Protein AF-A0A6I3KQW1-F1 (afdb_monomer_lite)

Organism: NCBI:txid2665159

Foldseek 3Di:
DLVLLVVLLVQLVVLLVCLVPDPDQKDQLCSNQVSLCSQVCVVVVPCVVLRDDDDPVNIDGSVSSNVSSVVSSVVSVVCSVVSPDDDDPDPPPPDDPPPDDDDDDDDDDDDDDDDDDDDDDDDDDDDDD

pLDDT: mean 75.9, std 21.75, range [39.47, 97.88]

Secondary structure (DSSP, 8-state):
-HHHHHHHHHHHHHHHHHHHH---SEEETHHHHHHHTTSTTTTTTTTGGGS----TTSEEEHHHHHHHHHHHHHHHHHTTTTSS--S------------------------------------------

Radius of gyration: 34.08 Å; chains: 1; bounding box: 99×46×39 Å

Structure (mmCIF, N/CA/C/O backbone):
data_AF-A0A6I3KQW1-F1
#
_entry.id   AF-A0A6I3KQW1-F1
#
loop_
_atom_site.group_PDB
_atom_site.id
_atom_site.type_symbol
_atom_site.label_atom_id
_atom_site.label_alt_id
_atom_site.label_comp_id
_atom_site.label_asym_id
_atom_site.label_entity_id
_atom_site.label_seq_id
_atom_site.pdbx_PDB_ins_code
_atom_site.Cartn_x
_atom_site.Cartn_y
_atom_site.Cartn_z
_atom_site.occupancy
_atom_site.B_iso_or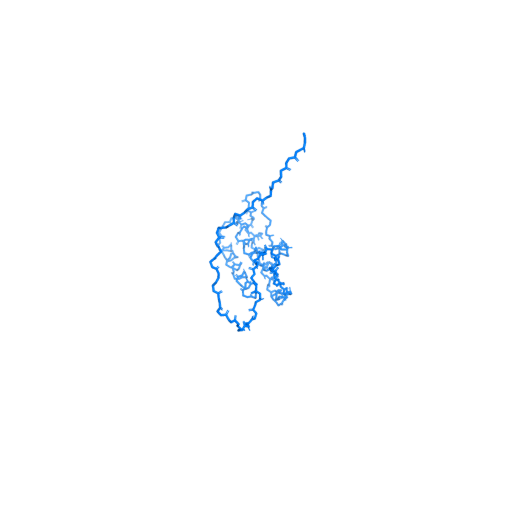_equiv
_atom_site.auth_seq_id
_atom_site.auth_comp_id
_atom_site.auth_asym_id
_atom_site.auth_atom_id
_atom_site.pdbx_PDB_model_num
ATOM 1 N N . MET A 1 1 ? -14.876 -4.484 11.580 1.00 56.19 1 MET A N 1
ATOM 2 C CA . MET A 1 1 ? -14.074 -3.257 11.796 1.00 56.19 1 MET A CA 1
ATOM 3 C C . MET A 1 1 ? -12.621 -3.554 12.142 1.00 56.19 1 MET A C 1
ATOM 5 O O . MET A 1 1 ? -11.774 -3.239 11.324 1.00 56.19 1 MET A O 1
ATOM 9 N N . ALA A 1 2 ? -12.294 -4.175 13.286 1.00 63.06 2 ALA A N 1
ATOM 10 C CA . ALA A 1 2 ? -10.903 -4.579 13.562 1.00 63.06 2 ALA A CA 1
ATOM 11 C C . ALA A 1 2 ? -10.416 -5.679 12.594 1.00 63.06 2 ALA A C 1
ATOM 13 O O . ALA A 1 2 ? -9.324 -5.578 12.049 1.00 63.06 2 ALA A O 1
ATOM 14 N N . ALA A 1 3 ? -11.280 -6.658 12.294 1.00 71.19 3 ALA A N 1
ATOM 15 C CA . ALA A 1 3 ? -11.001 -7.711 11.313 1.00 71.19 3 ALA A CA 1
ATOM 16 C C . ALA A 1 3 ? -10.726 -7.170 9.894 1.00 71.19 3 ALA A C 1
ATOM 18 O O . ALA A 1 3 ? -9.896 -7.725 9.184 1.00 71.19 3 ALA A O 1
ATOM 19 N N . ASP A 1 4 ? -11.362 -6.059 9.506 1.00 81.62 4 ASP A N 1
ATOM 20 C CA . ASP A 1 4 ? -11.182 -5.461 8.174 1.00 81.62 4 ASP A CA 1
ATOM 21 C C . ASP A 1 4 ? -9.797 -4.811 8.042 1.00 81.62 4 ASP A C 1
ATOM 23 O O . ASP A 1 4 ? -9.151 -4.905 7.003 1.00 81.62 4 ASP A O 1
ATOM 27 N N . VAL A 1 5 ? -9.306 -4.187 9.118 1.00 88.31 5 VAL A N 1
ATOM 28 C CA . VAL A 1 5 ? -7.959 -3.596 9.162 1.00 88.31 5 VAL A CA 1
ATOM 29 C C . VAL A 1 5 ? -6.894 -4.688 9.159 1.00 88.31 5 VAL A C 1
ATOM 31 O O . VAL A 1 5 ? -5.926 -4.581 8.413 1.00 88.31 5 VAL A O 1
ATOM 34 N N . GLU A 1 6 ? -7.085 -5.757 9.935 1.00 90.75 6 GLU A N 1
ATOM 35 C CA . GLU A 1 6 ? -6.171 -6.906 9.934 1.00 90.75 6 GLU A CA 1
ATOM 36 C C . GLU A 1 6 ? -6.125 -7.598 8.564 1.00 90.75 6 GLU A C 1
ATOM 38 O O . GLU A 1 6 ? -5.043 -7.950 8.096 1.00 90.75 6 GLU A O 1
ATOM 43 N N . ALA A 1 7 ? -7.263 -7.720 7.871 1.00 92.12 7 ALA A N 1
ATOM 44 C CA . ALA A 1 7 ? -7.308 -8.241 6.506 1.00 92.12 7 ALA A CA 1
ATOM 45 C C . ALA A 1 7 ? -6.523 -7.356 5.521 1.00 92.12 7 ALA A C 1
ATOM 47 O O . ALA A 1 7 ? -5.777 -7.873 4.690 1.00 92.12 7 ALA A O 1
ATOM 48 N N . VAL A 1 8 ? -6.625 -6.025 5.638 1.00 93.44 8 VAL A N 1
ATOM 49 C CA . VAL A 1 8 ? -5.825 -5.096 4.821 1.00 93.44 8 VAL A CA 1
ATOM 50 C C . VAL A 1 8 ? -4.334 -5.210 5.145 1.00 93.44 8 VAL A C 1
ATOM 52 O O . VAL A 1 8 ? -3.520 -5.256 4.226 1.00 93.44 8 VAL A O 1
ATOM 55 N N . ILE A 1 9 ? -3.961 -5.298 6.425 1.00 94.44 9 ILE A N 1
ATOM 56 C CA . ILE A 1 9 ? -2.566 -5.515 6.843 1.00 94.44 9 ILE A CA 1
ATOM 57 C C . ILE A 1 9 ? -2.033 -6.823 6.242 1.00 94.44 9 ILE A C 1
ATOM 59 O O . ILE A 1 9 ? -0.941 -6.836 5.677 1.00 94.44 9 ILE A O 1
ATOM 63 N N . ALA A 1 10 ? -2.805 -7.910 6.305 1.00 96.44 10 ALA A N 1
ATOM 64 C CA . ALA A 1 10 ? -2.426 -9.189 5.712 1.00 96.44 10 ALA A CA 1
ATOM 65 C C . ALA A 1 10 ? -2.242 -9.085 4.188 1.00 96.44 10 ALA A C 1
ATOM 67 O O . ALA A 1 10 ? -1.217 -9.519 3.668 1.00 96.44 10 ALA A O 1
ATOM 68 N N . ALA A 1 11 ? -3.175 -8.446 3.478 1.00 96.75 11 ALA A N 1
ATOM 69 C CA . ALA A 1 11 ? -3.082 -8.261 2.031 1.00 96.75 11 ALA A CA 1
ATOM 70 C C . ALA A 1 11 ? -1.869 -7.407 1.617 1.00 96.75 11 ALA A C 1
ATOM 72 O O . ALA A 1 11 ? -1.185 -7.722 0.643 1.00 96.75 11 ALA A O 1
ATOM 73 N N . LEU A 1 12 ? -1.557 -6.352 2.376 1.00 96.75 12 LEU A N 1
ATOM 74 C CA . LEU A 1 12 ? -0.378 -5.517 2.138 1.00 96.75 12 LEU A CA 1
ATOM 75 C C . LEU A 1 12 ? 0.932 -6.268 2.405 1.00 96.75 12 LEU A C 1
ATOM 77 O O . LEU A 1 12 ? 1.909 -6.041 1.696 1.00 96.75 12 LEU A O 1
ATOM 81 N N . ARG A 1 13 ? 0.961 -7.184 3.381 1.00 97.88 13 ARG A N 1
ATOM 82 C CA . ARG A 1 13 ? 2.118 -8.066 3.609 1.00 97.88 13 ARG A CA 1
ATOM 83 C C . ARG A 1 13 ? 2.348 -9.018 2.436 1.00 97.88 13 ARG A C 1
ATOM 85 O O . ARG A 1 13 ? 3.498 -9.212 2.064 1.00 97.88 13 ARG A O 1
ATOM 92 N N . VAL A 1 14 ? 1.285 -9.556 1.834 1.00 97.81 14 VAL A N 1
ATOM 93 C CA . VAL A 1 14 ? 1.396 -10.395 0.626 1.00 97.81 14 VAL A CA 1
ATOM 94 C C . VAL A 1 14 ? 1.951 -9.583 -0.543 1.00 97.81 14 VAL A C 1
ATOM 96 O O . VAL A 1 14 ? 2.955 -9.974 -1.123 1.00 97.81 14 VAL A O 1
ATOM 99 N N . ALA A 1 15 ? 1.381 -8.408 -0.827 1.00 96.56 15 ALA A N 1
ATOM 100 C CA . ALA A 1 15 ? 1.880 -7.543 -1.900 1.00 96.56 15 ALA A CA 1
ATOM 101 C C . ALA A 1 15 ? 3.351 -7.131 -1.688 1.00 96.56 15 ALA A C 1
ATOM 103 O O . ALA A 1 15 ? 4.119 -7.015 -2.639 1.00 96.56 15 ALA A O 1
ATOM 104 N N . LEU A 1 16 ? 3.757 -6.920 -0.432 1.00 97.12 16 LEU A N 1
ATOM 105 C CA . LEU A 1 16 ? 5.144 -6.634 -0.077 1.00 97.12 16 LEU A CA 1
ATOM 106 C C . LEU A 1 16 ? 6.074 -7.829 -0.329 1.00 97.12 16 LEU A C 1
ATOM 108 O O . LEU A 1 16 ? 7.190 -7.629 -0.805 1.00 97.12 16 LEU A O 1
ATOM 112 N N . ASP A 1 17 ? 5.646 -9.037 0.025 1.00 97.81 17 ASP A N 1
ATOM 113 C CA . ASP A 1 17 ? 6.413 -10.268 -0.181 1.00 97.81 17 ASP A CA 1
ATOM 114 C C . ASP A 1 17 ? 6.589 -10.573 -1.676 1.00 97.81 17 ASP A C 1
ATOM 116 O O . ASP A 1 17 ? 7.704 -10.837 -2.124 1.00 97.81 17 ASP A O 1
ATOM 120 N N . GLU A 1 18 ? 5.526 -10.427 -2.470 1.00 97.06 18 GLU A N 1
ATOM 121 C CA . GLU A 1 18 ? 5.587 -10.568 -3.929 1.00 97.06 18 GLU A CA 1
ATOM 122 C C . GLU A 1 18 ? 6.534 -9.531 -4.551 1.00 97.06 18 GLU A C 1
ATOM 124 O O . GLU A 1 18 ? 7.409 -9.886 -5.344 1.00 97.06 18 GLU A O 1
ATOM 129 N N . ALA A 1 19 ? 6.440 -8.264 -4.128 1.00 95.25 19 ALA A N 1
ATOM 130 C CA . ALA A 1 19 ? 7.348 -7.217 -4.585 1.00 95.25 19 ALA A CA 1
ATOM 131 C C . ALA A 1 19 ? 8.801 -7.510 -4.220 1.00 95.25 19 ALA A C 1
ATOM 133 O O . ALA A 1 19 ? 9.694 -7.263 -5.021 1.00 95.25 19 ALA A O 1
ATOM 134 N N . GLN A 1 20 ? 9.072 -8.072 -3.044 1.00 95.94 20 GLN A N 1
ATOM 135 C CA . GLN A 1 20 ? 10.433 -8.433 -2.643 1.00 95.94 20 GLN A CA 1
ATOM 136 C C . GLN A 1 20 ? 10.997 -9.623 -3.417 1.00 95.94 20 GLN A C 1
ATOM 138 O O . GLN A 1 20 ? 12.205 -9.671 -3.629 1.00 95.94 20 GLN A O 1
ATOM 143 N N . LYS A 1 21 ? 10.158 -10.560 -3.850 1.00 96.31 21 LYS A N 1
ATOM 144 C CA . LYS A 1 21 ? 10.595 -11.746 -4.600 1.00 96.31 21 LYS A CA 1
ATOM 145 C C . LYS A 1 21 ? 10.679 -11.521 -6.106 1.00 96.31 21 LYS A C 1
ATOM 147 O O . LYS A 1 21 ? 11.340 -12.293 -6.785 1.00 96.31 21 LYS A O 1
ATOM 152 N N . SER A 1 22 ? 10.003 -10.497 -6.617 1.00 93.94 22 SER A N 1
ATOM 153 C CA . SER A 1 22 ? 10.020 -10.154 -8.036 1.00 93.94 22 SER A CA 1
ATOM 154 C C . SER A 1 22 ? 11.310 -9.438 -8.445 1.00 93.94 22 SER A C 1
ATOM 156 O O . SER A 1 22 ? 11.829 -8.601 -7.699 1.00 93.94 22 SER A O 1
ATOM 158 N N . ASP A 1 23 ? 11.770 -9.733 -9.661 1.00 94.31 23 ASP A N 1
ATOM 159 C CA . ASP A 1 23 ? 12.879 -9.054 -10.341 1.00 94.31 23 ASP A CA 1
ATOM 160 C C . ASP A 1 23 ? 12.412 -7.835 -11.167 1.00 94.31 23 ASP A C 1
ATOM 162 O O . ASP A 1 23 ? 13.215 -7.154 -11.807 1.00 94.31 23 ASP A O 1
ATOM 166 N N . GLU A 1 24 ? 11.111 -7.527 -11.163 1.00 94.25 24 GLU A N 1
ATOM 167 C CA . GLU A 1 24 ? 10.554 -6.396 -11.905 1.00 94.25 24 GLU A CA 1
ATOM 168 C C . GLU A 1 24 ? 11.023 -5.052 -11.336 1.00 94.25 24 GLU A C 1
ATOM 170 O O . GLU A 1 24 ? 10.929 -4.777 -10.139 1.00 94.25 24 GLU A O 1
ATOM 175 N N . THR A 1 25 ? 11.487 -4.157 -12.210 1.00 95.12 25 THR A N 1
ATOM 176 C CA . THR A 1 25 ? 11.917 -2.806 -11.812 1.00 95.12 25 THR A CA 1
ATOM 177 C C . THR A 1 25 ? 10.742 -1.912 -11.410 1.00 95.12 25 THR A C 1
ATOM 179 O O . THR A 1 25 ? 10.882 -1.057 -10.531 1.00 95.12 25 THR A O 1
ATOM 182 N N . TYR A 1 26 ? 9.583 -2.118 -12.036 1.00 95.19 26 TYR A N 1
ATOM 183 C CA . TYR A 1 26 ? 8.386 -1.301 -11.871 1.00 95.19 26 TYR A CA 1
ATOM 184 C C . TYR A 1 26 ? 7.238 -2.144 -11.347 1.00 95.19 26 TYR A C 1
ATOM 186 O O . TYR A 1 26 ? 7.086 -3.296 -11.731 1.00 95.19 26 TYR A O 1
ATOM 194 N N . TRP A 1 27 ? 6.434 -1.551 -10.474 1.00 96.38 27 TRP A N 1
ATOM 195 C CA . TRP A 1 27 ? 5.300 -2.195 -9.833 1.00 96.38 27 TRP A CA 1
ATOM 196 C C . TRP A 1 27 ? 4.058 -1.326 -9.953 1.00 96.38 27 TRP A C 1
ATOM 198 O O . TRP A 1 27 ? 4.119 -0.103 -9.804 1.00 96.38 27 TRP A O 1
ATOM 208 N N . LYS A 1 28 ? 2.901 -1.960 -10.155 1.00 96.81 28 LYS A N 1
ATOM 209 C CA . LYS A 1 28 ? 1.625 -1.243 -10.197 1.00 96.81 28 LYS A CA 1
ATOM 210 C C . LYS A 1 28 ? 1.265 -0.738 -8.806 1.00 96.81 28 LYS A C 1
ATOM 212 O O . LYS A 1 28 ? 1.040 -1.518 -7.880 1.00 96.81 28 LYS A O 1
ATOM 217 N N . SER A 1 29 ? 1.109 0.577 -8.668 1.00 96.25 29 SER A N 1
ATOM 218 C CA . SER A 1 29 ? 0.651 1.202 -7.415 1.00 96.25 29 SER A CA 1
ATOM 219 C C . SER A 1 29 ? -0.706 0.664 -6.940 1.00 96.25 29 SER A C 1
ATOM 221 O O . SER A 1 29 ? -0.985 0.617 -5.738 1.00 96.25 29 SER A O 1
ATOM 223 N N . GLU A 1 30 ? -1.540 0.202 -7.875 1.00 95.94 30 GLU A N 1
ATOM 224 C CA . GLU A 1 30 ? -2.832 -0.426 -7.607 1.00 95.94 30 GLU A CA 1
ATOM 225 C C . GLU A 1 30 ? -2.724 -1.676 -6.723 1.00 95.94 30 GLU A C 1
ATOM 227 O O . GLU A 1 30 ? -3.615 -1.906 -5.901 1.00 95.94 30 GLU A O 1
ATOM 232 N N . ALA A 1 31 ? -1.609 -2.417 -6.799 1.00 95.44 31 ALA A N 1
ATOM 233 C CA . ALA A 1 31 ? -1.371 -3.624 -6.005 1.00 95.44 31 ALA A CA 1
ATOM 234 C C . ALA A 1 31 ? -1.495 -3.371 -4.492 1.00 95.44 31 ALA A C 1
ATOM 236 O O . ALA A 1 31 ? -1.981 -4.237 -3.763 1.00 95.44 31 ALA A O 1
ATOM 237 N N . ALA A 1 32 ? -1.145 -2.163 -4.033 1.00 95.25 32 ALA A N 1
ATOM 238 C CA . ALA A 1 32 ? -1.358 -1.716 -2.657 1.00 95.25 32 ALA A CA 1
ATOM 239 C C . ALA A 1 32 ? -2.581 -0.790 -2.513 1.00 95.25 32 ALA A C 1
ATOM 241 O O . ALA A 1 32 ? -3.367 -0.934 -1.572 1.00 95.25 32 ALA A O 1
ATOM 242 N N . ASN A 1 33 ? -2.783 0.148 -3.448 1.00 95.81 33 ASN A N 1
ATOM 243 C CA . ASN A 1 33 ? -3.819 1.181 -3.341 1.00 95.81 33 ASN A CA 1
ATOM 244 C C . ASN A 1 33 ? -5.245 0.613 -3.274 1.00 95.81 33 ASN A C 1
ATOM 246 O O . ASN A 1 33 ? -6.094 1.208 -2.598 1.00 95.81 33 ASN A O 1
ATOM 250 N N . ARG A 1 34 ? -5.506 -0.534 -3.917 1.00 95.19 34 ARG A N 1
ATOM 251 C CA . ARG A 1 34 ? -6.810 -1.213 -3.853 1.00 95.19 34 ARG A CA 1
ATOM 252 C C . ARG A 1 34 ? -7.169 -1.640 -2.428 1.00 95.19 34 ARG A C 1
ATOM 254 O O . ARG A 1 34 ? -8.288 -1.404 -1.984 1.00 95.19 34 ARG A O 1
ATOM 261 N N . TRP A 1 35 ? -6.201 -2.167 -1.677 1.00 95.38 35 TRP A N 1
ATOM 262 C CA . TRP A 1 35 ? -6.401 -2.626 -0.300 1.00 95.38 35 TRP A CA 1
ATOM 263 C C . TRP A 1 35 ? -6.532 -1.458 0.672 1.00 95.38 35 TRP A C 1
ATOM 265 O O . TRP A 1 35 ? -7.412 -1.452 1.528 1.00 95.38 35 TRP A O 1
ATOM 275 N N . ILE A 1 36 ? -5.724 -0.412 0.485 1.00 92.62 36 ILE A N 1
ATOM 276 C CA . ILE A 1 36 ? -5.822 0.834 1.262 1.00 92.62 36 ILE A CA 1
ATOM 277 C C . ILE A 1 36 ? -7.204 1.482 1.081 1.00 92.62 36 ILE A C 1
ATOM 279 O O . ILE A 1 36 ? -7.741 2.086 2.010 1.00 92.62 36 ILE A O 1
ATOM 283 N N . GLY A 1 37 ? -7.812 1.326 -0.100 1.00 91.12 37 GLY A N 1
ATOM 284 C CA . GLY A 1 37 ? -9.181 1.755 -0.381 1.00 91.12 37 GLY A CA 1
ATOM 285 C C . GLY A 1 37 ? -10.260 1.050 0.449 1.00 91.12 37 GLY A C 1
ATOM 286 O O . GLY A 1 37 ? -11.337 1.617 0.615 1.00 91.12 37 GLY A O 1
ATOM 287 N N . LEU A 1 38 ? -9.975 -0.130 1.006 1.00 90.62 38 LEU A N 1
ATOM 288 C CA . LEU A 1 38 ? -10.904 -0.889 1.851 1.00 90.62 38 LEU A CA 1
ATOM 289 C C . LEU A 1 38 ? -10.814 -0.514 3.337 1.00 90.62 38 LEU A C 1
ATOM 291 O O . LEU A 1 38 ? -11.629 -0.971 4.137 1.00 90.62 38 LEU A O 1
ATOM 295 N N . LEU A 1 39 ? -9.854 0.331 3.728 1.00 89.19 39 LEU A N 1
ATOM 296 C CA . LEU A 1 39 ? -9.729 0.761 5.117 1.00 89.19 39 LEU A CA 1
ATOM 297 C C . LEU A 1 39 ? -10.952 1.586 5.567 1.00 89.19 39 LEU A C 1
ATOM 299 O O . LEU A 1 39 ? -11.465 2.430 4.818 1.00 89.19 39 LEU A O 1
ATOM 303 N N . PRO A 1 40 ? -11.389 1.438 6.830 1.00 85.44 40 PRO A N 1
ATOM 304 C CA . PRO A 1 40 ? -12.517 2.197 7.361 1.00 85.44 40 PRO A CA 1
ATOM 305 C C . PRO A 1 40 ? -12.223 3.703 7.327 1.00 85.44 40 PRO A C 1
ATOM 307 O O . PRO A 1 40 ? -11.235 4.169 7.890 1.00 85.44 40 PRO A O 1
ATOM 310 N N . GLY A 1 41 ? -13.070 4.485 6.653 1.00 83.88 41 GLY A N 1
ATOM 311 C CA . GLY A 1 41 ? -12.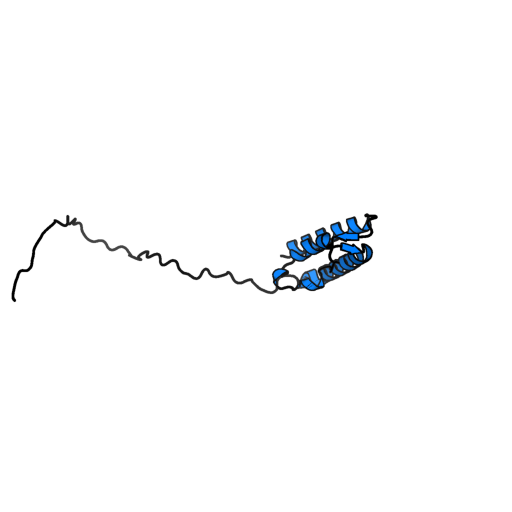835 5.922 6.435 1.00 83.88 41 GLY A CA 1
ATOM 312 C C . GLY A 1 41 ? -11.993 6.256 5.194 1.00 83.88 41 GLY A C 1
ATOM 313 O O . GLY A 1 41 ? -11.536 7.387 5.047 1.00 83.88 41 GLY A O 1
ATOM 314 N N . ALA A 1 42 ? -11.799 5.312 4.268 1.00 86.50 42 ALA A N 1
ATOM 315 C CA . ALA A 1 42 ? -11.185 5.606 2.971 1.00 86.50 42 ALA A CA 1
ATOM 316 C C . ALA A 1 42 ? -11.975 6.650 2.168 1.00 86.50 42 ALA A C 1
ATOM 318 O O . ALA A 1 42 ? -11.377 7.558 1.589 1.00 86.50 42 ALA A O 1
ATOM 319 N N . TRP A 1 43 ? -13.310 6.585 2.207 1.00 82.44 43 TRP A N 1
ATOM 320 C CA . TRP A 1 43 ? -14.189 7.543 1.529 1.00 82.44 43 TRP A CA 1
ATOM 321 C C . TRP A 1 43 ? -14.059 8.976 2.074 1.00 82.44 43 TRP A C 1
ATOM 323 O O . TRP A 1 43 ? -14.136 9.928 1.304 1.00 82.44 43 TRP A O 1
ATOM 333 N N . SER A 1 44 ? -13.766 9.146 3.371 1.00 83.00 44 SER A N 1
ATOM 334 C CA . SER A 1 44 ? -13.502 10.464 3.972 1.00 83.00 44 SER A CA 1
ATOM 335 C C . SER A 1 44 ? -12.083 10.978 3.707 1.00 83.00 44 SER A C 1
ATOM 337 O O . SER A 1 44 ? -11.722 12.072 4.133 1.00 83.00 44 SER A O 1
ATOM 339 N N . GLY A 1 45 ? -11.258 10.207 2.993 1.00 85.00 45 GLY A N 1
ATOM 340 C CA . GLY A 1 45 ? -9.903 10.594 2.624 1.00 85.00 45 GLY A CA 1
ATOM 341 C C . GLY A 1 45 ? -8.864 10.436 3.734 1.00 85.00 45 GLY A C 1
ATOM 342 O O . GLY A 1 45 ? -7.716 10.828 3.526 1.00 85.00 45 GLY A O 1
ATOM 343 N N . ARG A 1 46 ? -9.219 9.817 4.871 1.00 85.94 46 ARG A N 1
ATOM 344 C CA . ARG A 1 46 ? -8.318 9.601 6.021 1.00 85.94 46 ARG A CA 1
ATOM 345 C C . ARG A 1 46 ? -6.992 8.942 5.624 1.00 85.94 46 ARG A C 1
ATOM 347 O O . ARG A 1 46 ? -5.947 9.280 6.167 1.00 85.94 46 ARG A O 1
ATOM 354 N N . TRP A 1 47 ? -7.036 8.041 4.645 1.00 90.69 47 TRP A N 1
ATOM 355 C CA . TRP A 1 47 ? -5.898 7.221 4.217 1.00 90.69 47 TRP A CA 1
ATOM 356 C C . TRP A 1 47 ? -5.233 7.705 2.928 1.00 90.69 47 TRP A C 1
ATOM 358 O O . TRP A 1 47 ? -4.411 6.991 2.366 1.00 90.69 47 TRP A O 1
ATOM 368 N N . ARG A 1 48 ? -5.558 8.908 2.431 1.00 90.19 48 ARG A N 1
ATOM 369 C CA . ARG A 1 48 ? -4.986 9.420 1.169 1.00 90.19 48 ARG A CA 1
ATOM 370 C C . ARG A 1 48 ? -3.459 9.463 1.188 1.00 90.19 48 ARG A C 1
ATOM 372 O O . ARG A 1 48 ? -2.849 9.145 0.182 1.00 90.19 48 ARG A O 1
ATOM 379 N N . ARG A 1 49 ? -2.857 9.773 2.341 1.00 91.31 49 ARG A N 1
ATOM 380 C CA . ARG A 1 49 ? -1.394 9.803 2.523 1.00 91.31 49 ARG A CA 1
ATOM 381 C C . ARG A 1 49 ? -0.735 8.422 2.513 1.00 91.31 49 ARG A C 1
ATOM 383 O O . ARG A 1 49 ? 0.474 8.341 2.359 1.00 91.31 49 ARG A O 1
ATOM 390 N N . LEU A 1 50 ? -1.514 7.354 2.694 1.00 92.25 50 LEU A N 1
ATOM 391 C CA . LEU A 1 50 ? -1.016 5.986 2.564 1.00 92.25 50 LEU A CA 1
ATOM 392 C C . LEU A 1 50 ? -1.030 5.515 1.111 1.00 92.25 50 LEU A C 1
ATOM 394 O O . LEU A 1 50 ? -0.382 4.521 0.809 1.00 92.25 50 LEU A O 1
ATOM 398 N N . LYS A 1 51 ? -1.740 6.197 0.206 1.00 93.50 51 LYS A N 1
ATOM 399 C CA . LYS A 1 51 ? -1.754 5.802 -1.200 1.00 93.50 51 LYS A CA 1
ATOM 400 C C . LYS A 1 51 ? -0.419 6.129 -1.861 1.00 93.50 51 LYS A C 1
ATOM 402 O O . LYS A 1 51 ? 0.135 7.206 -1.661 1.00 93.50 51 LYS A O 1
ATOM 407 N N . LEU A 1 52 ? 0.060 5.191 -2.666 1.00 94.19 52 LEU A N 1
ATOM 408 C CA . LEU A 1 52 ? 1.188 5.393 -3.562 1.00 94.19 52 LEU A CA 1
ATOM 409 C C . LEU A 1 52 ? 0.780 6.336 -4.689 1.00 94.19 52 LEU A C 1
ATOM 411 O O . LEU A 1 52 ? -0.279 6.156 -5.299 1.00 94.19 52 LEU A O 1
ATOM 415 N N . HIS A 1 53 ? 1.646 7.302 -4.974 1.00 92.38 53 HIS A N 1
ATOM 416 C CA . HIS A 1 53 ? 1.556 8.133 -6.163 1.00 92.38 53 HIS A CA 1
ATOM 417 C C . HIS A 1 53 ? 2.399 7.502 -7.263 1.00 92.38 53 HIS A C 1
ATOM 419 O O . HIS A 1 53 ? 3.611 7.370 -7.116 1.00 92.38 53 HIS A O 1
ATOM 425 N N . ALA A 1 54 ? 1.726 7.088 -8.328 1.00 92.06 54 ALA A N 1
ATOM 426 C CA . ALA A 1 54 ? 2.353 6.553 -9.520 1.00 92.06 54 ALA A CA 1
ATOM 427 C C . ALA A 1 54 ? 2.552 7.621 -10.592 1.00 92.06 54 ALA A C 1
ATOM 429 O O . ALA A 1 54 ? 1.984 8.714 -10.518 1.00 92.06 54 ALA A O 1
ATOM 430 N N . ASP A 1 55 ? 3.343 7.263 -11.596 1.00 92.81 55 ASP A N 1
ATOM 431 C CA . ASP A 1 55 ? 3.425 7.993 -12.851 1.00 92.81 55 ASP A CA 1
ATOM 432 C C . ASP A 1 55 ? 2.128 7.877 -13.686 1.00 92.81 55 ASP A C 1
ATOM 434 O O . ASP A 1 55 ? 1.114 7.318 -13.254 1.00 92.81 55 ASP A O 1
ATOM 438 N N . ALA A 1 56 ? 2.155 8.415 -14.909 1.00 90.69 56 ALA A N 1
ATOM 439 C CA . ALA A 1 56 ? 1.016 8.381 -15.828 1.00 90.69 56 ALA A CA 1
ATOM 440 C C . ALA A 1 56 ? 0.568 6.955 -16.214 1.00 90.69 56 ALA A C 1
ATOM 442 O O . ALA A 1 56 ? -0.583 6.769 -16.605 1.00 90.69 56 ALA A O 1
ATOM 443 N N . SER A 1 57 ? 1.446 5.958 -16.077 1.00 90.81 57 SER A N 1
ATOM 444 C CA . SER A 1 57 ? 1.189 4.547 -16.390 1.00 90.81 57 SER A CA 1
ATOM 445 C C . SER A 1 57 ? 0.667 3.755 -15.183 1.00 90.81 57 SER A C 1
ATOM 447 O O . SER A 1 57 ? 0.317 2.574 -15.306 1.00 90.81 57 SER A O 1
ATOM 449 N N . GLY A 1 58 ? 0.588 4.387 -14.008 1.00 94.06 58 GLY A N 1
ATOM 450 C CA . GLY A 1 58 ? 0.209 3.724 -12.762 1.00 94.06 58 GLY A CA 1
ATOM 451 C C . GLY A 1 58 ? 1.357 2.946 -12.109 1.00 94.06 58 GLY A C 1
ATOM 452 O O . GLY A 1 58 ? 1.113 2.212 -11.142 1.00 94.06 58 GLY A O 1
ATOM 453 N N . ASP A 1 59 ? 2.585 3.141 -12.593 1.00 96.06 59 ASP A N 1
ATOM 454 C CA . ASP A 1 59 ? 3.786 2.443 -12.161 1.00 96.06 59 ASP A CA 1
ATOM 455 C C . ASP A 1 59 ? 4.585 3.247 -11.128 1.00 96.06 59 ASP A C 1
ATOM 457 O O . ASP A 1 59 ? 4.569 4.480 -11.073 1.00 96.06 59 ASP A O 1
ATOM 461 N N . VAL A 1 60 ? 5.278 2.512 -10.263 1.00 96.38 60 VAL A N 1
ATOM 462 C CA . VAL A 1 60 ? 6.240 3.030 -9.289 1.00 96.38 60 VAL A CA 1
ATOM 463 C C . VAL A 1 60 ? 7.479 2.148 -9.288 1.00 96.38 60 VAL A C 1
ATOM 465 O O . VAL A 1 60 ? 7.387 0.941 -9.505 1.00 96.38 60 VAL A O 1
ATOM 468 N N . TYR A 1 61 ? 8.645 2.729 -9.003 1.00 96.31 61 TYR A N 1
ATOM 469 C CA . TYR A 1 61 ? 9.856 1.939 -8.783 1.00 96.31 61 TYR A CA 1
ATOM 470 C C . TYR A 1 61 ? 9.631 0.924 -7.662 1.00 96.31 61 TYR A C 1
ATOM 472 O O . TYR A 1 61 ? 9.090 1.268 -6.607 1.00 96.31 61 TYR A O 1
ATOM 480 N N . ARG A 1 62 ? 10.092 -0.312 -7.865 1.00 96.06 62 ARG A N 1
ATOM 481 C CA . ARG A 1 62 ? 9.970 -1.404 -6.891 1.00 96.06 62 ARG A CA 1
ATOM 482 C C . ARG A 1 62 ? 10.476 -1.006 -5.506 1.00 96.06 62 ARG A C 1
ATOM 484 O O . ARG A 1 62 ? 9.810 -1.270 -4.511 1.00 96.06 62 ARG A O 1
ATOM 491 N N . GLU A 1 63 ? 11.616 -0.326 -5.425 1.00 95.00 63 GLU A N 1
ATOM 492 C CA . GLU A 1 63 ? 12.178 0.130 -4.147 1.00 95.00 63 GLU A CA 1
ATOM 493 C C . GLU A 1 63 ? 11.265 1.135 -3.434 1.00 95.00 63 GLU A C 1
ATOM 495 O O . GLU A 1 63 ? 11.036 1.022 -2.227 1.00 95.00 63 GLU A O 1
ATOM 500 N N . ALA A 1 64 ? 10.680 2.071 -4.187 1.00 95.31 64 ALA A N 1
ATOM 501 C CA . ALA A 1 64 ? 9.715 3.030 -3.661 1.00 95.31 64 ALA A CA 1
ATOM 502 C C . ALA A 1 64 ? 8.427 2.329 -3.201 1.00 95.31 64 ALA A C 1
ATOM 504 O O . ALA A 1 64 ? 7.925 2.624 -2.117 1.00 95.31 64 ALA A O 1
ATOM 505 N N . PHE A 1 65 ? 7.930 1.356 -3.974 1.00 97.00 65 PHE A N 1
ATOM 506 C CA . PHE A 1 65 ? 6.790 0.520 -3.595 1.00 97.00 65 PHE A CA 1
ATOM 507 C C . PHE A 1 65 ? 7.060 -0.224 -2.281 1.00 97.00 65 PHE A C 1
ATOM 509 O O . PHE A 1 65 ? 6.306 -0.083 -1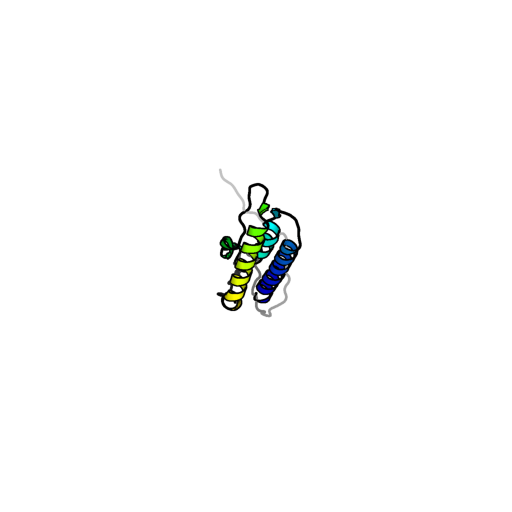.319 1.00 97.00 65 PHE A O 1
ATOM 516 N N . VAL A 1 66 ? 8.166 -0.969 -2.208 1.00 97.31 66 VAL A N 1
ATOM 517 C CA . VAL A 1 66 ? 8.563 -1.764 -1.036 1.00 97.31 66 VAL A CA 1
ATOM 518 C C . VAL A 1 66 ? 8.737 -0.877 0.196 1.00 97.31 66 VAL A C 1
ATOM 520 O O . VAL A 1 66 ? 8.198 -1.191 1.260 1.00 97.31 66 VAL A O 1
ATOM 523 N N . GLY A 1 67 ? 9.463 0.236 0.068 1.00 97.38 67 GLY A N 1
ATOM 524 C CA . GLY A 1 67 ? 9.698 1.170 1.168 1.00 97.38 67 GLY A CA 1
ATOM 525 C C . GLY A 1 67 ? 8.401 1.782 1.694 1.00 97.38 67 GLY A C 1
ATOM 526 O O . GLY A 1 67 ? 8.149 1.777 2.901 1.00 97.38 67 GLY A O 1
ATOM 527 N N . HIS A 1 68 ? 7.536 2.239 0.789 1.00 96.88 68 HIS A N 1
ATOM 528 C CA . HIS A 1 68 ? 6.257 2.842 1.153 1.00 96.88 68 HIS A CA 1
ATOM 529 C C . HIS A 1 68 ? 5.301 1.836 1.796 1.00 96.88 68 HIS A C 1
ATOM 531 O O . HIS A 1 68 ? 4.695 2.142 2.820 1.00 96.88 68 HIS A O 1
ATOM 537 N N . VAL A 1 69 ? 5.185 0.619 1.253 1.00 96.94 69 VAL A N 1
ATOM 538 C CA . VAL A 1 69 ? 4.315 -0.426 1.821 1.00 96.94 69 VAL A CA 1
ATOM 539 C C . VAL A 1 69 ? 4.809 -0.863 3.202 1.00 96.94 69 VAL A C 1
ATOM 541 O O . VAL A 1 69 ? 3.990 -1.035 4.103 1.00 96.94 69 VAL A O 1
ATOM 544 N N . ARG A 1 70 ? 6.128 -0.958 3.428 1.00 97.38 70 ARG A N 1
ATOM 545 C CA . ARG A 1 70 ? 6.694 -1.201 4.770 1.00 97.38 70 ARG A CA 1
ATOM 546 C C . ARG A 1 70 ? 6.322 -0.095 5.757 1.00 97.38 70 ARG A C 1
ATOM 548 O O . ARG A 1 70 ? 5.886 -0.396 6.866 1.00 97.38 70 ARG A O 1
ATOM 555 N N . ALA A 1 71 ? 6.452 1.169 5.355 1.00 96.56 71 ALA A N 1
ATOM 556 C CA . ALA A 1 71 ? 6.076 2.304 6.196 1.00 96.56 71 ALA A CA 1
ATOM 557 C C . ALA A 1 71 ? 4.565 2.331 6.485 1.00 96.56 71 ALA A C 1
ATOM 559 O O . ALA A 1 71 ? 4.150 2.553 7.623 1.00 96.56 71 ALA A O 1
ATOM 560 N N . ALA A 1 72 ? 3.737 2.052 5.475 1.00 95.00 72 ALA A N 1
ATOM 561 C CA . ALA A 1 72 ? 2.289 1.975 5.616 1.00 95.00 72 ALA A CA 1
ATOM 562 C C . ALA A 1 72 ? 1.868 0.843 6.563 1.00 95.00 72 ALA A C 1
ATOM 564 O O . ALA A 1 72 ? 1.016 1.061 7.423 1.00 95.00 72 ALA A O 1
ATOM 565 N N . LEU A 1 73 ? 2.491 -0.334 6.452 1.00 95.56 73 LEU A N 1
ATOM 566 C CA . LEU A 1 73 ? 2.289 -1.445 7.380 1.00 95.56 73 LEU A CA 1
ATOM 567 C C . LEU A 1 73 ? 2.657 -1.039 8.806 1.00 95.56 73 LEU A C 1
ATOM 569 O O . LEU A 1 73 ? 1.802 -1.121 9.679 1.00 95.56 73 LEU A O 1
ATOM 573 N N . ALA A 1 74 ? 3.863 -0.514 9.036 1.00 94.69 74 ALA A N 1
ATOM 574 C CA . ALA A 1 74 ? 4.290 -0.060 10.361 1.00 94.69 74 ALA A CA 1
ATOM 575 C C . ALA A 1 74 ? 3.317 0.966 10.972 1.00 94.69 74 ALA A C 1
ATOM 577 O O . ALA A 1 74 ? 2.965 0.877 12.148 1.00 94.69 74 ALA A O 1
ATOM 578 N N . PHE A 1 75 ? 2.825 1.911 10.166 1.00 92.50 75 PHE A N 1
ATOM 579 C CA . PHE A 1 75 ? 1.840 2.893 10.611 1.00 92.50 75 PHE A CA 1
ATOM 580 C C . PHE A 1 75 ? 0.490 2.261 10.979 1.00 92.50 75 PHE A C 1
ATOM 582 O O . PHE A 1 75 ? -0.072 2.579 12.031 1.00 92.50 75 PHE A O 1
ATOM 589 N N . LEU A 1 76 ? -0.038 1.371 10.131 1.00 91.56 76 LEU A N 1
ATOM 590 C CA . LEU A 1 76 ? -1.293 0.662 10.395 1.00 91.56 76 LEU A CA 1
ATOM 591 C C . LEU A 1 76 ? -1.175 -0.222 11.635 1.00 91.56 76 LEU A C 1
ATOM 593 O O . LEU A 1 76 ? -2.106 -0.273 12.433 1.00 91.56 76 LEU A O 1
ATOM 597 N N . GLU A 1 77 ? -0.019 -0.855 11.825 1.00 91.44 77 GLU A N 1
ATOM 598 C CA . GLU A 1 77 ? 0.282 -1.699 12.973 1.00 91.44 77 GLU A CA 1
ATOM 599 C C . GLU A 1 77 ? 0.361 -0.912 14.279 1.00 91.44 77 GLU A C 1
ATOM 601 O O . GLU A 1 77 ? -0.291 -1.283 15.255 1.00 91.44 77 GLU A O 1
ATOM 606 N N . ALA A 1 78 ? 1.073 0.216 14.280 1.00 88.94 78 ALA A N 1
ATOM 607 C CA . ALA A 1 78 ? 1.139 1.119 15.426 1.00 88.94 78 ALA A CA 1
ATOM 608 C C . ALA A 1 78 ? -0.230 1.730 15.767 1.00 88.94 78 ALA A C 1
ATOM 610 O O . ALA A 1 78 ? -0.532 2.007 16.927 1.00 88.94 78 ALA A O 1
ATOM 611 N N . SER A 1 79 ? -1.079 1.918 14.756 1.00 84.19 79 SER A N 1
ATOM 612 C CA . SER A 1 79 ? -2.386 2.555 14.907 1.00 84.19 79 SER A CA 1
ATOM 613 C C . SER A 1 79 ? -3.528 1.563 15.160 1.00 84.19 79 SER A C 1
ATOM 615 O O . SER A 1 79 ? -4.663 2.007 15.324 1.00 84.19 79 SER A O 1
ATOM 617 N N . ARG A 1 80 ? -3.276 0.243 15.232 1.00 79.06 80 ARG A N 1
ATOM 618 C CA . ARG A 1 80 ? -4.312 -0.815 15.337 1.00 79.06 80 ARG A CA 1
ATOM 619 C C . ARG A 1 80 ? -5.398 -0.508 16.375 1.00 79.06 80 ARG A C 1
ATOM 621 O O . ARG A 1 80 ? -6.588 -0.611 16.083 1.00 79.06 80 ARG A O 1
ATOM 628 N N . THR A 1 81 ? -5.005 -0.069 17.569 1.00 69.62 81 THR A N 1
ATOM 629 C CA . THR A 1 81 ? -5.920 0.244 18.682 1.00 69.62 81 THR A CA 1
ATOM 630 C C . THR A 1 81 ? -6.676 1.563 18.505 1.00 69.62 81 THR A C 1
ATOM 632 O O . THR A 1 81 ? -7.802 1.688 18.975 1.00 69.62 81 THR A O 1
ATOM 635 N N . GLN A 1 82 ? -6.105 2.530 17.784 1.00 71.06 82 GLN A N 1
ATOM 636 C CA . GLN A 1 82 ? -6.713 3.840 17.502 1.00 71.06 82 GLN A CA 1
ATOM 637 C C . GLN A 1 82 ? -7.643 3.824 16.277 1.00 71.06 82 GLN A C 1
ATOM 639 O O . GLN A 1 82 ? -8.407 4.766 16.045 1.00 71.06 82 GLN A O 1
ATOM 644 N N . ILE A 1 83 ? -7.560 2.773 15.458 1.00 68.12 83 ILE A N 1
ATOM 645 C CA . ILE A 1 83 ? -8.441 2.547 14.304 1.00 68.12 83 ILE A CA 1
ATOM 646 C C . ILE A 1 83 ? -9.737 1.833 14.739 1.00 68.12 83 ILE A C 1
ATOM 648 O O . ILE A 1 83 ? -10.738 1.868 14.018 1.00 68.12 83 ILE A O 1
ATOM 652 N N . ALA A 1 84 ? -9.769 1.275 15.957 1.00 57.06 84 ALA A N 1
ATOM 653 C CA . ALA A 1 84 ? -10.996 0.838 16.616 1.00 57.06 84 ALA A CA 1
ATOM 654 C C . ALA A 1 84 ? -11.981 2.021 16.781 1.00 57.06 84 ALA A C 1
ATOM 656 O O . ALA A 1 84 ? -11.577 3.176 16.917 1.00 57.06 84 ALA A O 1
ATOM 657 N N . PRO A 1 85 ? -13.292 1.767 16.684 1.00 54.66 85 PRO A N 1
ATOM 658 C CA . PRO A 1 85 ? -14.225 2.678 16.037 1.00 54.66 85 PRO A CA 1
ATOM 659 C C . PRO A 1 85 ? -14.475 3.953 16.841 1.00 54.66 85 PRO A C 1
ATOM 661 O O . PRO A 1 85 ? -15.257 3.965 17.795 1.00 54.66 85 PRO A O 1
ATOM 664 N N . SER A 1 86 ? -13.932 5.077 16.374 1.00 47.34 86 SER A N 1
ATOM 665 C CA . SER A 1 86 ? -14.520 6.368 16.702 1.00 47.34 86 SER A CA 1
ATOM 666 C C . SER A 1 86 ? -15.815 6.546 15.900 1.00 47.34 86 SER A C 1
ATOM 668 O O . SER A 1 86 ? -15.832 6.915 14.731 1.00 47.34 86 SER A O 1
ATOM 670 N N . ARG A 1 87 ? -16.911 6.302 16.627 1.00 53.03 87 ARG A N 1
ATOM 671 C CA . ARG A 1 87 ? -18.288 6.771 16.407 1.00 53.03 87 ARG A CA 1
ATOM 672 C C . ARG A 1 87 ? -19.148 6.010 15.394 1.00 53.03 87 ARG A C 1
ATOM 674 O O . ARG A 1 87 ? -19.097 6.227 14.191 1.00 53.03 87 ARG A O 1
ATOM 681 N N . LYS A 1 88 ? -20.054 5.215 15.990 1.00 51.34 88 LYS A N 1
ATOM 682 C CA . LYS A 1 88 ? -21.478 5.040 15.643 1.00 51.34 88 LYS A CA 1
ATOM 683 C C . LYS A 1 88 ? -21.889 5.854 14.413 1.00 51.34 88 LYS A C 1
ATOM 685 O O . LYS A 1 88 ? -22.263 7.021 14.525 1.00 51.34 88 LYS A O 1
ATOM 690 N N . TRP A 1 89 ? -21.829 5.212 13.253 1.00 54.66 89 TRP A N 1
ATOM 691 C CA . TRP A 1 89 ? -22.521 5.693 12.071 1.00 54.66 89 TRP A CA 1
ATOM 692 C C . TRP A 1 89 ? -24.012 5.589 12.387 1.00 54.66 89 TRP A C 1
ATOM 694 O O . TRP A 1 89 ? -24.533 4.504 12.643 1.00 54.66 89 TRP A O 1
ATOM 704 N N . TRP A 1 90 ? -24.651 6.744 12.537 1.00 51.81 90 TRP A N 1
ATOM 705 C CA . TRP A 1 90 ? -26.070 6.857 12.833 1.00 51.81 90 TRP A CA 1
ATOM 706 C C . TRP A 1 90 ? -26.865 5.987 11.856 1.00 51.81 90 TRP A C 1
ATOM 708 O O . TRP A 1 90 ? -26.550 6.010 10.663 1.00 51.81 90 TRP A O 1
ATOM 718 N N . PRO A 1 91 ? -27.895 5.246 12.309 1.00 47.38 91 PRO A N 1
ATOM 719 C CA . PRO A 1 91 ? -28.790 4.607 11.368 1.00 47.38 91 PRO A CA 1
ATOM 720 C C . PRO A 1 91 ? -29.412 5.743 10.568 1.00 47.38 91 PRO A C 1
ATOM 722 O O . PRO A 1 91 ? -30.022 6.656 11.136 1.00 47.38 91 PRO A O 1
ATOM 725 N N . MET A 1 92 ? -29.192 5.722 9.259 1.00 51.75 92 MET A N 1
ATOM 726 C CA . MET A 1 92 ? -29.882 6.598 8.335 1.00 51.75 92 MET A CA 1
ATOM 727 C C . MET A 1 92 ? -31.369 6.315 8.534 1.00 51.75 92 MET A C 1
ATOM 729 O O . MET A 1 92 ? -31.890 5.294 8.093 1.00 51.75 92 MET A O 1
ATOM 733 N N . ARG A 1 93 ? -32.037 7.157 9.331 1.00 52.19 93 ARG A N 1
ATOM 734 C CA . ARG A 1 93 ? -33.479 7.078 9.512 1.00 52.19 93 ARG A CA 1
ATOM 735 C C . ARG A 1 93 ? -34.066 7.248 8.122 1.00 52.19 93 ARG A C 1
ATOM 737 O O . ARG A 1 93 ? -33.991 8.337 7.558 1.00 52.19 93 ARG A O 1
ATOM 744 N N . HIS A 1 94 ? -34.665 6.183 7.606 1.00 54.06 94 HIS A N 1
ATOM 745 C CA . HIS A 1 94 ? -35.704 6.276 6.600 1.00 54.06 94 HIS A CA 1
ATOM 746 C C . HIS A 1 94 ? -36.773 7.243 7.134 1.00 54.06 94 HIS A C 1
ATOM 748 O O . HIS A 1 94 ? -37.618 6.888 7.950 1.00 54.06 94 HIS A O 1
ATOM 754 N N . ARG A 1 95 ? -36.671 8.510 6.738 1.00 43.56 95 ARG A N 1
ATOM 755 C CA . ARG A 1 95 ? -37.723 9.520 6.823 1.00 43.56 95 ARG A CA 1
ATOM 756 C C . ARG A 1 95 ? -38.045 9.794 5.357 1.00 43.56 95 ARG A C 1
ATOM 758 O O . ARG A 1 95 ? -37.248 10.413 4.674 1.00 43.56 95 ARG A O 1
ATOM 765 N N . GL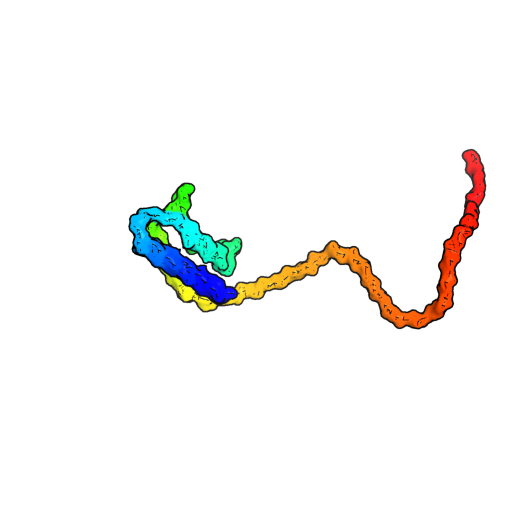Y A 1 96 ? -39.055 9.179 4.765 1.00 45.12 96 GLY A N 1
ATOM 766 C CA . GLY A 1 96 ? -40.439 9.185 5.213 1.00 45.12 96 GLY A CA 1
ATOM 767 C C . GLY A 1 96 ? -41.196 9.965 4.146 1.00 45.12 96 GLY A C 1
ATOM 768 O O . GLY A 1 96 ? -41.231 11.187 4.189 1.00 45.12 96 GLY A O 1
ATOM 769 N N . GLY A 1 97 ? -41.705 9.240 3.156 1.00 41.12 97 GLY A N 1
ATOM 770 C CA . GLY A 1 97 ? -42.450 9.774 2.019 1.00 41.12 97 GLY A CA 1
ATOM 771 C C . GLY A 1 97 ? -43.273 8.682 1.340 1.00 41.12 97 GLY A C 1
ATOM 772 O O . GLY A 1 97 ? -43.386 8.660 0.125 1.00 41.12 97 GLY A O 1
ATOM 773 N N . ALA A 1 98 ? -43.791 7.734 2.122 1.00 43.91 98 ALA A N 1
ATOM 774 C CA . ALA A 1 98 ? -44.864 6.854 1.691 1.00 43.91 98 ALA A CA 1
ATOM 775 C C . ALA A 1 98 ? -46.091 7.249 2.507 1.00 43.91 98 ALA A C 1
ATOM 777 O O . ALA A 1 98 ? -46.290 6.784 3.628 1.00 43.91 98 ALA A O 1
ATOM 778 N N . THR A 1 99 ? -46.889 8.162 1.959 1.00 50.94 99 THR A N 1
ATOM 779 C CA . THR A 1 99 ? -48.261 8.377 2.409 1.00 50.94 99 THR A CA 1
ATOM 780 C C . THR A 1 99 ? -49.055 7.141 1.993 1.00 50.94 99 THR A C 1
ATOM 782 O O . THR A 1 99 ? -49.701 7.123 0.954 1.00 50.94 99 THR A O 1
ATOM 785 N N . GLN A 1 100 ? -48.944 6.066 2.771 1.00 47.81 100 GLN A N 1
ATOM 786 C CA . GLN A 1 100 ? -49.922 4.989 2.755 1.00 47.81 100 GLN A CA 1
ATOM 787 C C . GLN A 1 100 ? -50.816 5.175 3.972 1.00 47.81 100 GLN A C 1
ATOM 789 O O . GLN A 1 100 ? -50.469 4.870 5.110 1.00 47.81 100 GLN A O 1
ATOM 794 N N . THR A 1 101 ? -51.970 5.761 3.682 1.00 49.72 101 THR A N 1
ATOM 795 C CA . THR A 1 101 ? -53.220 5.609 4.414 1.00 49.72 101 THR A CA 1
ATOM 796 C C . THR A 1 101 ? -53.402 4.163 4.873 1.00 49.72 101 THR A C 1
ATOM 798 O O . THR A 1 101 ? -53.644 3.281 4.054 1.00 49.72 101 THR A O 1
ATOM 801 N N . ALA A 1 102 ? -53.334 3.922 6.177 1.00 41.75 102 ALA A N 1
ATOM 802 C CA . ALA A 1 102 ? -53.889 2.718 6.775 1.00 41.75 102 ALA A CA 1
ATOM 803 C C . ALA A 1 102 ? -54.476 3.101 8.132 1.00 41.75 102 ALA A C 1
ATOM 805 O O . ALA A 1 102 ? -53.775 3.505 9.060 1.00 41.75 102 ALA A O 1
ATOM 806 N N . ALA A 1 103 ? -55.803 3.071 8.161 1.00 40.12 103 ALA A N 1
ATOM 807 C CA . ALA A 1 103 ? -56.654 3.478 9.254 1.00 40.12 103 ALA A CA 1
ATOM 808 C C . ALA A 1 103 ? -56.326 2.722 10.548 1.00 40.12 103 ALA A C 1
ATOM 810 O O . ALA A 1 103 ? -56.196 1.500 10.563 1.00 40.12 103 ALA A O 1
ATOM 811 N N . LYS A 1 104 ? -56.269 3.466 11.652 1.00 39.47 104 LYS A N 1
ATOM 812 C CA . LYS A 1 104 ? -56.558 2.922 12.975 1.00 39.47 104 LYS A CA 1
ATOM 813 C C . LYS A 1 104 ? -58.074 2.942 13.142 1.00 39.47 104 LYS A C 1
ATOM 815 O O . LYS A 1 104 ? -58.669 4.015 13.216 1.00 39.47 104 LYS A O 1
ATOM 820 N N . SER A 1 105 ? -58.678 1.767 13.203 1.00 42.50 105 SER A N 1
ATOM 821 C CA . SER A 1 105 ? -60.028 1.579 13.726 1.00 42.50 105 SER A CA 1
ATOM 822 C C . SER A 1 105 ? -59.943 0.450 14.742 1.00 42.50 105 SER A C 1
ATOM 824 O O . SER A 1 105 ? -59.721 -0.700 14.371 1.00 42.50 105 SER A O 1
ATOM 826 N N . ASP A 1 106 ? -60.046 0.811 16.019 1.00 39.62 106 ASP A N 1
ATOM 827 C CA . ASP A 1 106 ? -60.366 -0.124 17.097 1.00 39.62 106 ASP A CA 1
ATOM 828 C C . ASP A 1 106 ? -61.807 -0.653 16.904 1.00 39.62 106 ASP A C 1
ATOM 830 O O . ASP A 1 106 ? -62.613 -0.011 16.216 1.00 39.62 106 ASP A O 1
ATOM 834 N N . PRO A 1 107 ? -62.149 -1.826 17.464 1.00 49.28 107 PRO A N 1
ATOM 835 C CA . PRO A 1 107 ? -63.365 -2.549 17.150 1.00 49.28 107 PRO A CA 1
ATOM 836 C C . PRO A 1 107 ? -64.522 -2.060 18.022 1.00 49.28 107 PRO A C 1
ATOM 838 O O . PRO A 1 107 ? -64.443 -2.077 19.249 1.00 49.28 107 PRO A O 1
ATOM 841 N N . GLN A 1 108 ? -65.644 -1.701 17.399 1.00 39.78 108 GLN A N 1
ATOM 842 C CA . GLN A 1 108 ? -66.894 -1.510 18.124 1.00 39.78 108 GLN A CA 1
ATOM 843 C C . GLN A 1 108 ? -68.029 -2.247 17.420 1.00 39.78 108 GLN A C 1
ATOM 845 O O . GLN A 1 108 ? -68.368 -1.989 16.267 1.00 39.78 108 GLN A O 1
ATOM 850 N N . ALA A 1 109 ? -68.566 -3.222 18.150 1.00 40.03 109 ALA A N 1
ATOM 851 C CA . ALA A 1 109 ? -69.722 -4.018 17.795 1.00 40.03 109 ALA A CA 1
ATOM 852 C C . ALA A 1 109 ? -70.945 -3.131 17.528 1.00 40.03 109 ALA A C 1
ATOM 854 O O . ALA A 1 109 ? -71.246 -2.224 18.302 1.00 40.03 109 ALA A O 1
ATOM 855 N N . GLY A 1 110 ? -71.677 -3.438 16.457 1.00 39.69 110 GLY A N 1
ATOM 856 C CA . GLY A 1 110 ? -72.932 -2.762 16.162 1.00 39.69 110 GLY A CA 1
ATOM 857 C C . GLY A 1 110 ? -73.522 -3.145 14.813 1.00 39.69 110 GLY A C 1
ATOM 858 O O . GLY A 1 110 ? -73.227 -2.521 13.807 1.00 39.69 110 GLY A O 1
ATOM 859 N N . THR A 1 111 ? -74.436 -4.115 14.850 1.00 41.38 111 THR A N 1
ATOM 860 C CA . THR A 1 111 ? -75.631 -4.208 13.992 1.00 41.38 111 THR A CA 1
ATOM 861 C C . THR A 1 111 ? -75.472 -4.353 12.471 1.00 41.38 111 THR A C 1
ATOM 863 O O . THR A 1 111 ? -75.148 -3.435 11.728 1.00 41.38 111 THR A O 1
ATOM 866 N N . SER A 1 112 ? -75.874 -5.546 12.026 1.00 46.22 112 SER A N 1
ATOM 867 C CA . SER A 1 112 ? -76.502 -5.854 10.739 1.00 46.22 112 SER A CA 1
ATOM 868 C C . SER A 1 112 ? -77.271 -4.682 10.114 1.00 46.22 112 SER A C 1
ATOM 870 O O . SER A 1 112 ? -78.223 -4.195 10.717 1.00 46.22 112 SER A O 1
ATOM 872 N N . ALA A 1 113 ? -76.909 -4.302 8.886 1.00 44.88 113 ALA A N 1
ATOM 873 C CA . ALA A 1 113 ? -77.843 -3.930 7.819 1.00 44.88 113 ALA A CA 1
ATOM 874 C C . ALA A 1 113 ? -77.062 -3.626 6.530 1.00 44.88 113 ALA A C 1
ATOM 876 O O . ALA A 1 113 ? -76.308 -2.660 6.453 1.00 44.88 113 ALA A O 1
ATOM 877 N N . ARG A 1 114 ? -77.264 -4.438 5.487 1.00 54.88 114 ARG A N 1
ATOM 878 C CA . ARG A 1 114 ? -76.937 -4.055 4.105 1.00 54.88 114 ARG A CA 1
ATOM 879 C C . ARG A 1 114 ? -77.807 -2.860 3.699 1.00 54.88 114 ARG A C 1
ATOM 881 O O . ARG A 1 114 ? -79.016 -2.926 3.914 1.00 54.88 114 ARG A O 1
ATOM 888 N N . PRO A 1 115 ? -77.260 -1.893 2.947 1.00 53.97 115 PRO A N 1
ATOM 889 C CA . PRO A 1 115 ? -78.075 -1.211 1.957 1.00 53.97 115 PRO A CA 1
ATOM 890 C C . PRO A 1 115 ? -77.445 -1.314 0.566 1.00 53.97 115 PRO A C 1
ATOM 892 O O . PRO A 1 115 ? -76.379 -0.779 0.271 1.00 53.97 115 PRO A O 1
ATOM 895 N N . VAL A 1 116 ? -78.171 -2.021 -0.297 1.00 57.66 116 VAL A N 1
ATOM 896 C CA . VAL A 1 116 ? -78.110 -1.910 -1.754 1.00 57.66 116 VAL A CA 1
ATOM 897 C C . VAL A 1 116 ? -78.471 -0.467 -2.101 1.00 57.66 116 VAL A C 1
ATOM 899 O O . VAL A 1 116 ? -79.620 -0.072 -1.908 1.00 57.66 116 VAL A O 1
ATO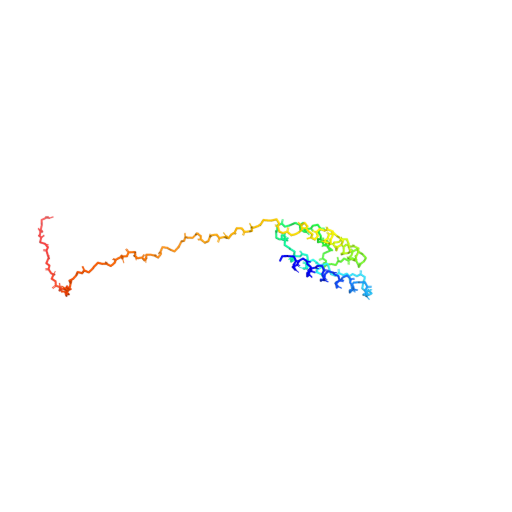M 902 N N . ASN A 1 117 ? -77.515 0.335 -2.576 1.00 53.31 117 ASN A N 1
ATOM 903 C CA . ASN A 1 117 ? -77.833 1.697 -2.995 1.00 53.31 117 ASN A CA 1
ATOM 904 C C . ASN A 1 117 ? -78.301 1.698 -4.452 1.00 53.31 117 ASN A C 1
ATOM 906 O O . ASN A 1 117 ? -77.526 1.589 -5.402 1.00 53.31 117 ASN A O 1
ATOM 910 N N . LEU A 1 118 ? -79.625 1.743 -4.565 1.00 50.72 118 LEU A N 1
ATOM 911 C CA . LEU A 1 118 ? -80.424 1.835 -5.772 1.00 50.72 118 LEU A CA 1
ATOM 912 C C . LEU A 1 118 ? -80.173 3.162 -6.495 1.00 50.72 118 LEU A C 1
ATOM 914 O O . LEU A 1 118 ? -80.280 4.241 -5.913 1.00 50.72 118 LEU A O 1
ATOM 918 N N . LEU A 1 119 ? -79.962 3.061 -7.805 1.00 51.53 119 LEU A N 1
ATOM 919 C CA . LEU A 1 119 ? -80.270 4.102 -8.782 1.00 51.53 119 LEU A CA 1
ATOM 920 C C . LEU A 1 119 ? -81.620 4.777 -8.470 1.00 51.53 119 LEU A C 1
ATOM 922 O O . LEU A 1 119 ? -82.671 4.174 -8.674 1.00 51.53 119 LEU A O 1
ATOM 926 N N . ARG A 1 120 ? -81.594 6.043 -8.042 1.00 53.78 120 ARG A N 1
ATOM 927 C CA . ARG A 1 120 ? -82.697 7.025 -8.125 1.00 53.78 120 ARG A CA 1
ATOM 928 C C . ARG A 1 120 ? -82.049 8.405 -8.272 1.00 53.78 120 ARG A C 1
ATOM 930 O O . ARG A 1 120 ? -81.440 8.902 -7.340 1.00 53.78 120 ARG A O 1
ATOM 937 N N . ILE A 1 121 ? -81.912 8.941 -9.486 1.00 53.69 121 ILE A N 1
ATOM 938 C CA . ILE A 1 121 ? -82.901 9.780 -10.192 1.00 53.69 121 ILE A CA 1
ATOM 939 C C . ILE A 1 121 ? -83.516 10.840 -9.259 1.00 53.69 121 ILE A C 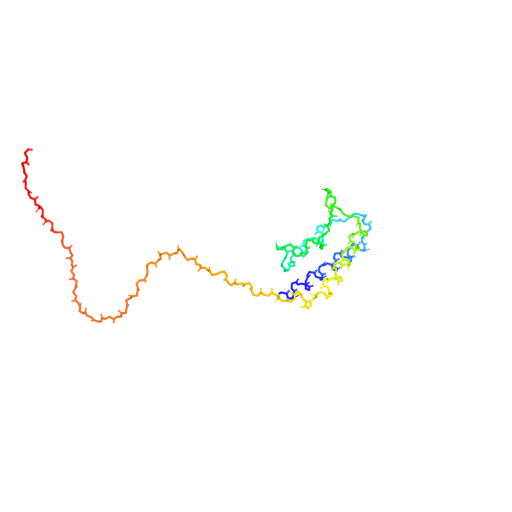1
ATOM 941 O O . ILE A 1 121 ? -84.349 10.490 -8.426 1.00 53.69 121 ILE A O 1
ATOM 945 N N . ARG A 1 122 ? -83.181 12.125 -9.478 1.00 50.09 122 ARG A N 1
ATOM 946 C CA . ARG A 1 122 ? -84.107 13.214 -9.887 1.00 50.09 122 ARG A CA 1
ATOM 947 C C . ARG A 1 122 ? -83.427 14.603 -9.836 1.00 50.09 122 ARG A C 1
ATOM 949 O O . ARG A 1 122 ? -83.038 15.073 -8.780 1.00 50.09 122 ARG A O 1
ATOM 956 N N . LYS A 1 123 ? -83.315 15.210 -11.026 1.00 53.16 123 LYS A N 1
ATOM 957 C CA . LYS A 1 123 ? -83.639 16.600 -11.433 1.00 53.16 123 LYS A CA 1
ATOM 958 C C . LYS A 1 123 ? -83.820 17.668 -10.332 1.00 53.16 123 LYS A C 1
ATOM 960 O O . LYS A 1 123 ? -84.634 17.473 -9.434 1.00 53.16 123 LYS A O 1
ATOM 965 N N . PRO A 1 124 ? -83.320 18.885 -10.598 1.00 56.28 124 PRO A N 1
ATOM 966 C CA . PRO A 1 124 ? -84.170 20.077 -10.546 1.00 56.28 124 PRO A CA 1
ATOM 967 C C . PRO A 1 124 ? -84.272 20.793 -11.908 1.00 56.28 124 PRO A C 1
ATOM 969 O O . PRO A 1 124 ? -83.382 20.709 -12.750 1.00 56.28 124 PRO A O 1
ATOM 972 N N . MET A 1 125 ? -85.434 21.414 -12.121 1.00 46.66 125 MET A N 1
ATOM 973 C CA . MET A 1 125 ? -85.881 22.193 -13.289 1.00 46.66 125 MET A CA 1
ATOM 974 C C . MET A 1 125 ? -85.415 23.684 -13.190 1.00 46.66 125 MET A C 1
ATOM 976 O O . MET A 1 125 ? -84.430 23.939 -12.510 1.00 46.66 125 MET A O 1
ATOM 980 N N . PRO A 1 126 ? -86.118 24.692 -13.756 1.00 53.56 126 PRO A N 1
ATOM 981 C CA . PRO A 1 126 ? -86.008 25.193 -15.131 1.00 53.56 126 PRO A CA 1
ATOM 982 C C . PRO A 1 126 ? -85.761 26.727 -15.222 1.00 53.56 126 PRO A C 1
ATOM 984 O O . PRO A 1 126 ? -86.193 27.480 -14.360 1.00 53.56 126 PRO A O 1
ATOM 987 N N . GLY A 1 127 ? -85.237 27.185 -16.365 1.00 49.75 127 GLY A N 1
ATOM 988 C CA . GLY A 1 127 ? -85.765 28.356 -17.089 1.00 49.75 127 GLY A CA 1
ATOM 989 C C . GLY A 1 127 ? -85.284 29.781 -16.756 1.00 49.75 127 GLY A C 1
ATOM 990 O O . GLY A 1 127 ? -84.977 30.103 -15.615 1.00 49.75 127 GLY A O 1
ATOM 991 N N . LEU A 1 128 ? -85.401 30.617 -17.808 1.00 42.94 128 LEU A N 1
ATOM 992 C CA . LEU A 1 128 ? -85.359 32.094 -17.895 1.00 42.94 128 LEU A CA 1
ATOM 993 C C . LEU A 1 128 ? -83.932 32.677 -17.990 1.00 42.94 128 LEU A C 1
ATOM 995 O O . LEU A 1 128 ? -83.135 32.475 -17.086 1.00 42.94 128 LEU A O 1
ATOM 999 N N . HIS A 1 129 ? -83.514 33.402 -19.030 1.00 42.19 129 HIS A N 1
ATOM 1000 C CA . HIS A 1 129 ? -84.167 34.026 -20.186 1.00 42.19 129 HIS A CA 1
ATOM 1001 C C . HIS A 1 129 ? -83.143 34.144 -21.325 1.00 42.19 129 HIS A C 1
ATOM 1003 O O . HIS A 1 129 ? -81.939 34.263 -21.002 1.00 42.19 129 HIS A O 1
#

Sequence (129 aa):
MAADVEAVIAALRVALDEAQKSDETYWKSEAANRWIGLLPGAWSGRWRRLKLHADASGDVYREAFVGHVRAALAFLEASRTQIAPSRKWWPMRHRGGATQTAAKSDPQAGTSARPVNLLRIRKPMPGLH